Protein AF-A0A816T617-F1 (afdb_monomer_lite)

Organism: NCBI:txid392030

Secondary structure (DSSP, 8-state):
----TTT------GGGHHHHSTT--TT-EEEEEEEEEETTEEEEEEEEEEHHHHHHHHHHHHHHHHHHHHHHHHHHHHHHHHHHHS-TT---------

Radius of gyration: 18.07 Å; chains: 1; bounding box: 43×22×54 Å

Structure (mmCIF, N/CA/C/O backbone):
data_AF-A0A816T617-F1
#
_entry.id   AF-A0A816T617-F1
#
loop_
_atom_site.group_PDB
_atom_site.id
_atom_site.type_symbol
_atom_site.label_atom_id
_atom_site.label_alt_id
_atom_site.label_comp_id
_atom_site.label_asym_id
_atom_site.label_entity_id
_atom_site.label_seq_id
_atom_site.pdbx_PDB_ins_code
_atom_site.Cartn_x
_atom_site.Cartn_y
_atom_site.Cartn_z
_atom_site.occupancy
_atom_site.B_iso_or_equiv
_atom_site.auth_seq_id
_atom_site.auth_comp_id
_atom_site.auth_asym_id
_atom_site.auth_atom_id
_atom_site.pdbx_PDB_model_num
ATOM 1 N N . MET A 1 1 ? -22.146 11.870 8.172 1.00 33.25 1 MET A N 1
ATOM 2 C CA . MET A 1 1 ? -22.532 11.740 6.750 1.00 33.25 1 MET A CA 1
ATOM 3 C C . MET A 1 1 ? -21.382 11.040 6.048 1.00 33.25 1 MET A C 1
ATOM 5 O O . MET A 1 1 ? -20.343 11.655 5.856 1.00 33.25 1 MET A O 1
ATOM 9 N N . TYR A 1 2 ? -21.517 9.736 5.818 1.00 32.84 2 TYR A N 1
ATOM 10 C CA . TYR A 1 2 ? -20.456 8.889 5.272 1.00 32.84 2 TYR A CA 1
ATOM 11 C C . TYR A 1 2 ? -20.407 9.082 3.754 1.00 32.84 2 TYR A C 1
ATOM 13 O O . TYR A 1 2 ? -21.402 8.866 3.065 1.00 32.84 2 TYR A O 1
ATOM 21 N N . GLY A 1 3 ? -19.295 9.633 3.271 1.00 34.69 3 GLY A N 1
ATOM 22 C CA . GLY A 1 3 ? -19.115 10.032 1.882 1.00 34.69 3 GLY A CA 1
ATOM 23 C C . GLY A 1 3 ? -18.760 8.850 0.985 1.00 34.69 3 GLY A C 1
ATOM 24 O O . GLY A 1 3 ? -17.948 8.012 1.349 1.00 34.69 3 GLY A O 1
ATOM 25 N N . ASN A 1 4 ? -19.372 8.841 -0.198 1.00 43.41 4 ASN A N 1
ATOM 26 C CA . ASN A 1 4 ? -18.980 8.131 -1.419 1.00 43.41 4 ASN A CA 1
ATOM 27 C C . ASN A 1 4 ? -17.457 7.862 -1.508 1.00 43.41 4 ASN A C 1
ATOM 29 O O . ASN A 1 4 ? -16.676 8.776 -1.256 1.00 43.41 4 ASN A O 1
ATOM 33 N N . CYS A 1 5 ? -17.027 6.672 -1.950 1.00 44.69 5 CYS A N 1
ATOM 34 C CA . CYS A 1 5 ? -15.615 6.329 -2.203 1.00 44.69 5 CYS A CA 1
ATOM 35 C C . CYS A 1 5 ? -14.857 7.352 -3.074 1.00 44.69 5 CYS A C 1
ATOM 37 O O . CYS A 1 5 ? -13.642 7.498 -2.948 1.00 44.69 5 CYS A O 1
ATOM 39 N N . LEU A 1 6 ? -15.554 8.125 -3.916 1.00 45.72 6 LEU A N 1
ATOM 40 C CA . LEU A 1 6 ? -14.991 9.255 -4.668 1.00 45.72 6 LEU A CA 1
ATOM 41 C C . LEU A 1 6 ? -14.492 10.408 -3.769 1.00 45.72 6 LEU A C 1
ATOM 43 O O . LEU A 1 6 ? -13.620 11.171 -4.188 1.00 45.72 6 LEU A O 1
ATOM 47 N N . LEU A 1 7 ? -15.023 10.526 -2.548 1.00 44.47 7 LEU A N 1
ATOM 48 C CA . LEU A 1 7 ? -14.739 11.556 -1.541 1.00 44.47 7 LEU A CA 1
ATOM 49 C C . LEU A 1 7 ? -13.833 11.073 -0.395 1.00 44.47 7 LEU A C 1
ATOM 51 O O . LEU A 1 7 ? -13.238 11.918 0.265 1.00 44.47 7 LEU A O 1
ATOM 55 N N . CYS A 1 8 ? -13.617 9.762 -0.210 1.00 50.09 8 CYS A N 1
ATOM 56 C CA . CYS A 1 8 ? -12.595 9.206 0.706 1.00 50.09 8 CYS A CA 1
ATOM 57 C C . CYS A 1 8 ? -11.140 9.488 0.264 1.00 50.09 8 CYS A C 1
ATOM 59 O O . CYS A 1 8 ? -10.190 8.911 0.788 1.00 50.09 8 CYS A O 1
ATOM 61 N N . ARG A 1 9 ? -10.951 10.408 -0.689 1.00 44.38 9 ARG A N 1
ATOM 62 C CA . ARG A 1 9 ? -9.671 10.983 -1.106 1.00 44.38 9 ARG A CA 1
ATOM 63 C C . ARG A 1 9 ? -9.086 11.900 -0.022 1.00 44.38 9 ARG A C 1
ATOM 65 O O . ARG A 1 9 ? -8.887 13.089 -0.254 1.00 44.38 9 ARG A O 1
ATOM 72 N N . THR A 1 10 ? -8.730 11.357 1.131 1.00 47.69 10 THR A N 1
ATOM 73 C CA . THR A 1 10 ? -7.634 11.919 1.930 1.00 47.69 10 THR A CA 1
ATOM 74 C C . THR A 1 10 ? -6.435 11.018 1.707 1.00 47.69 10 THR A C 1
ATOM 76 O O . THR A 1 10 ? -6.379 9.892 2.187 1.00 47.69 10 THR A O 1
ATOM 79 N N . LYS A 1 11 ? -5.559 11.505 0.825 1.00 53.31 11 LYS A N 1
ATOM 80 C CA . LYS A 1 11 ? -4.353 10.854 0.320 1.00 53.31 11 LYS A CA 1
ATOM 81 C C . LYS A 1 11 ? -3.449 10.484 1.496 1.00 53.31 11 LYS A C 1
ATOM 83 O O . LYS A 1 11 ? -2.856 11.379 2.080 1.00 53.31 11 LYS A O 1
ATOM 88 N N . VAL A 1 12 ? -3.341 9.199 1.797 1.00 54.81 12 VAL A N 1
ATOM 89 C CA . VAL A 1 12 ? -2.167 8.646 2.473 1.00 54.81 12 VAL A CA 1
ATOM 90 C C . VAL A 1 12 ? -1.406 7.961 1.342 1.00 54.81 12 VAL A C 1
ATOM 92 O O . VAL A 1 12 ? -1.850 6.923 0.862 1.00 54.81 12 VAL A O 1
ATOM 95 N N . PRO A 1 13 ? -0.377 8.589 0.759 1.00 60.69 13 PRO A N 1
ATOM 96 C CA . PRO A 1 13 ? 0.464 7.923 -0.230 1.00 60.69 13 PRO A CA 1
ATOM 97 C C . PRO A 1 13 ? 0.962 6.580 0.324 1.00 60.69 13 PRO A C 1
ATOM 99 O O . PRO A 1 13 ? 1.213 6.488 1.526 1.00 60.69 13 PRO A O 1
ATOM 102 N N . SER A 1 14 ? 1.185 5.554 -0.504 1.00 63.1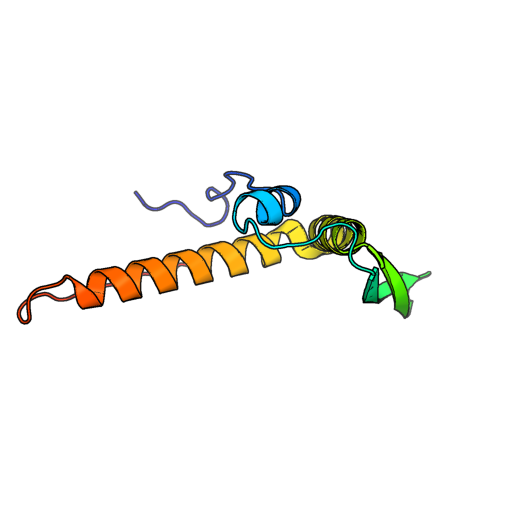2 14 SER A N 1
ATOM 103 C CA . SER A 1 14 ? 1.819 4.313 -0.017 1.00 63.12 14 SER A CA 1
ATOM 104 C C . SER A 1 14 ? 3.170 4.568 0.673 1.00 63.12 14 SER A C 1
ATOM 106 O O . SER A 1 14 ? 3.589 3.788 1.522 1.00 63.12 14 SER A O 1
ATOM 108 N N . THR A 1 15 ? 3.824 5.697 0.375 1.00 63.91 15 THR A N 1
ATOM 109 C CA . THR A 1 15 ? 5.044 6.170 1.043 1.00 63.91 15 THR A CA 1
ATOM 110 C C . THR A 1 15 ? 4.839 6.562 2.511 1.00 63.91 15 THR A C 1
ATOM 112 O O . THR A 1 15 ? 5.817 6.753 3.222 1.00 63.91 15 THR A O 1
ATOM 115 N N . GLU A 1 16 ? 3.598 6.690 2.983 1.00 67.81 16 GLU A N 1
ATOM 116 C CA . GLU A 1 16 ? 3.254 6.865 4.401 1.00 67.81 16 GLU A CA 1
ATOM 117 C C . GLU A 1 16 ? 2.985 5.523 5.112 1.00 67.81 16 GLU A C 1
ATOM 119 O O . GLU A 1 16 ? 2.945 5.468 6.334 1.00 67.81 16 GLU A O 1
ATOM 124 N N . ILE A 1 17 ? 2.878 4.396 4.398 1.00 65.50 17 ILE A N 1
ATOM 125 C CA . ILE A 1 17 ? 2.772 3.064 5.031 1.00 65.50 17 ILE A CA 1
ATOM 126 C C . ILE A 1 17 ? 3.957 2.777 5.977 1.00 65.50 17 ILE A C 1
ATOM 128 O O . ILE A 1 17 ? 3.715 2.323 7.094 1.00 65.50 17 ILE A O 1
ATOM 132 N N . PRO A 1 18 ? 5.219 3.090 5.630 1.00 65.44 18 PRO A N 1
ATOM 133 C CA . PRO A 1 18 ? 6.352 2.909 6.540 1.00 65.44 18 PRO A CA 1
ATOM 134 C C . PRO A 1 18 ? 6.259 3.763 7.811 1.00 65.44 18 PRO A C 1
ATOM 136 O O . PRO A 1 18 ? 6.738 3.352 8.864 1.00 65.44 18 PRO A O 1
ATOM 139 N N . THR A 1 19 ? 5.623 4.941 7.752 1.00 67.06 19 THR A N 1
ATOM 140 C CA . THR A 1 19 ? 5.438 5.789 8.945 1.00 67.06 19 THR A CA 1
ATOM 141 C C . THR A 1 19 ? 4.329 5.256 9.852 1.00 67.06 19 THR A C 1
ATOM 143 O O . THR A 1 19 ? 4.369 5.468 11.063 1.00 67.06 19 THR A O 1
ATOM 146 N N . LEU A 1 20 ? 3.372 4.516 9.284 1.00 64.31 20 LEU A N 1
ATOM 147 C CA . LEU A 1 20 ? 2.306 3.822 10.008 1.00 64.31 20 LEU A CA 1
ATOM 148 C C . LEU A 1 20 ? 2.771 2.494 10.627 1.00 64.31 20 LEU A C 1
ATOM 150 O O . LEU A 1 20 ? 2.192 2.046 11.617 1.00 64.31 20 LEU A O 1
ATOM 154 N N . TYR A 1 21 ? 3.822 1.884 10.075 1.00 64.81 21 TYR A N 1
ATOM 155 C CA . TYR A 1 21 ? 4.388 0.617 10.532 1.00 64.81 21 TYR A CA 1
ATOM 156 C C . TYR A 1 21 ? 5.899 0.759 10.746 1.00 64.81 21 TYR A C 1
ATOM 158 O O . TYR A 1 21 ? 6.697 0.480 9.855 1.00 64.81 21 TYR A O 1
ATOM 166 N N . SER A 1 22 ? 6.292 1.145 11.964 1.00 62.50 22 SER A N 1
ATOM 167 C CA . SER A 1 22 ? 7.667 1.485 12.376 1.00 62.50 22 SER A CA 1
ATOM 168 C C . SER A 1 22 ? 8.692 0.331 12.357 1.00 62.50 22 SER A C 1
ATOM 170 O O . SER A 1 22 ? 9.688 0.388 13.073 1.00 62.50 22 SER A O 1
ATOM 172 N N . GLY A 1 23 ? 8.440 -0.739 11.604 1.00 75.69 23 GLY A N 1
ATOM 173 C CA . GLY A 1 23 ? 9.307 -1.912 11.470 1.00 75.69 23 GLY A CA 1
ATOM 174 C C . GLY A 1 23 ? 9.577 -2.327 10.024 1.00 75.69 23 GLY A C 1
ATOM 175 O O . GLY A 1 23 ? 10.141 -3.394 9.815 1.00 75.69 23 GLY A O 1
ATOM 176 N N . ILE A 1 24 ? 9.150 -1.530 9.039 1.00 80.69 24 ILE A N 1
ATOM 177 C CA . ILE A 1 24 ? 9.456 -1.779 7.627 1.00 80.69 24 ILE A CA 1
ATOM 178 C C . ILE A 1 24 ? 10.853 -1.224 7.331 1.00 80.69 24 ILE A C 1
ATOM 180 O O . ILE A 1 24 ? 11.057 -0.011 7.400 1.00 80.69 24 ILE A O 1
ATOM 184 N N . ASP A 1 25 ? 11.795 -2.105 6.998 1.00 87.56 25 ASP A N 1
ATOM 185 C CA . ASP A 1 25 ? 13.103 -1.717 6.471 1.00 87.56 25 ASP A CA 1
ATOM 186 C C . ASP A 1 25 ? 12.953 -1.363 4.988 1.00 87.56 25 ASP A C 1
ATOM 188 O O . ASP A 1 25 ? 12.673 -2.218 4.151 1.00 87.56 25 ASP A O 1
ATOM 192 N N . LEU A 1 26 ? 13.071 -0.074 4.669 1.00 86.75 26 LEU A N 1
ATOM 193 C CA . LEU A 1 26 ? 12.900 0.411 3.301 1.00 86.75 26 LEU A CA 1
ATOM 194 C C . LEU A 1 26 ? 14.046 0.009 2.378 1.00 86.75 26 LEU A C 1
ATOM 196 O O . LEU A 1 26 ? 13.823 -0.038 1.169 1.00 86.75 26 LEU A O 1
ATOM 200 N N . ASP A 1 27 ? 15.218 -0.290 2.937 1.00 91.50 27 ASP A N 1
ATOM 201 C CA . ASP A 1 27 ? 16.419 -0.656 2.192 1.00 91.50 27 ASP A CA 1
ATOM 202 C C . ASP A 1 27 ? 16.537 -2.179 1.998 1.00 91.50 27 ASP A C 1
ATOM 204 O O . ASP A 1 27 ? 17.438 -2.641 1.295 1.00 91.50 27 ASP A O 1
ATOM 208 N N . GLU A 1 28 ? 15.624 -2.970 2.578 1.00 92.75 28 GLU A N 1
ATOM 209 C CA . GLU A 1 28 ? 15.595 -4.424 2.412 1.00 92.75 28 GLU A CA 1
ATOM 210 C C . GLU A 1 28 ? 15.451 -4.795 0.927 1.00 92.75 28 GLU A C 1
ATOM 212 O O . GLU A 1 28 ? 14.561 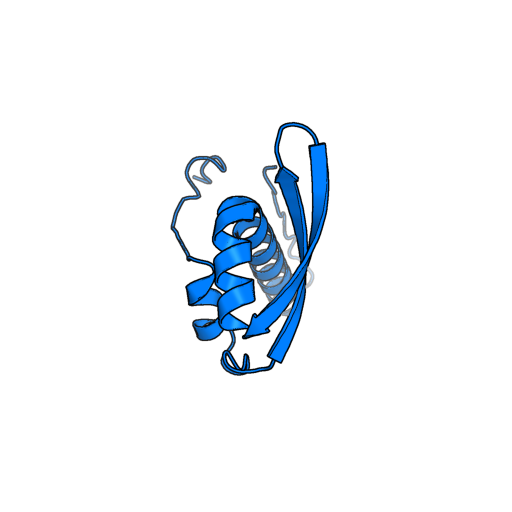-4.310 0.221 1.00 92.75 28 GLU A O 1
ATOM 217 N N . GLU A 1 29 ? 16.333 -5.673 0.440 1.00 95.44 29 GLU A N 1
ATOM 218 C CA . GLU A 1 29 ? 16.262 -6.168 -0.932 1.00 95.44 29 GLU A CA 1
ATOM 219 C C . GLU A 1 29 ? 15.074 -7.113 -1.113 1.00 95.44 29 GLU A C 1
ATOM 221 O O . GLU A 1 29 ? 14.937 -8.137 -0.441 1.00 95.44 29 GLU A O 1
ATOM 226 N N . VAL A 1 30 ? 14.249 -6.813 -2.110 1.00 94.75 30 VAL A N 1
ATOM 227 C CA . VAL A 1 30 ? 13.077 -7.600 -2.470 1.00 94.75 30 VAL A CA 1
ATOM 228 C C . VAL A 1 30 ? 13.004 -7.834 -3.971 1.00 94.75 30 VAL A C 1
ATOM 230 O O . VAL A 1 30 ? 13.514 -7.076 -4.796 1.00 94.75 30 VAL A O 1
ATOM 233 N N . ASN A 1 31 ? 12.327 -8.920 -4.334 1.00 94.38 31 ASN A N 1
ATOM 234 C CA . ASN A 1 31 ? 12.050 -9.284 -5.716 1.00 94.38 31 ASN A CA 1
ATOM 235 C C . ASN A 1 31 ? 10.541 -9.284 -5.938 1.00 94.38 31 ASN A C 1
ATOM 237 O O . ASN A 1 31 ? 9.798 -9.867 -5.147 1.00 94.38 31 ASN A O 1
ATOM 241 N N . TRP A 1 32 ? 10.080 -8.685 -7.032 1.00 92.25 32 TRP A N 1
ATOM 242 C CA . TRP A 1 32 ? 8.661 -8.668 -7.383 1.00 92.25 32 TRP A CA 1
ATOM 243 C C . TRP A 1 32 ? 8.437 -8.859 -8.878 1.00 92.25 32 TRP A C 1
ATOM 245 O O . TRP A 1 32 ? 9.355 -8.815 -9.699 1.00 92.25 32 TRP A O 1
ATOM 255 N N . MET A 1 33 ? 7.181 -9.116 -9.235 1.00 90.06 33 MET A N 1
ATOM 256 C CA . MET A 1 33 ? 6.755 -9.238 -10.622 1.00 90.06 33 MET A CA 1
ATOM 257 C C . MET A 1 33 ? 5.776 -8.127 -10.963 1.00 90.06 33 MET A C 1
ATOM 259 O O . MET A 1 33 ? 4.870 -7.823 -10.189 1.00 90.06 33 MET A O 1
ATOM 263 N N . LYS A 1 34 ? 5.944 -7.550 -12.148 1.00 86.88 34 LYS A N 1
ATOM 264 C CA . LYS A 1 34 ? 5.066 -6.521 -12.694 1.00 86.88 34 LYS A CA 1
ATOM 265 C C . LYS A 1 34 ? 4.494 -6.995 -14.017 1.00 86.88 34 LYS A C 1
ATOM 267 O O . LYS A 1 34 ? 5.236 -7.397 -14.910 1.00 86.88 34 LYS A O 1
ATOM 272 N N . TRP A 1 35 ? 3.180 -6.895 -14.151 1.00 86.31 35 TRP A N 1
ATOM 273 C CA . TRP A 1 35 ? 2.511 -7.022 -15.437 1.00 86.31 35 TRP A CA 1
ATOM 274 C C . TRP A 1 35 ? 2.628 -5.687 -16.170 1.00 86.31 35 TRP A C 1
ATOM 276 O O . TRP A 1 35 ? 2.169 -4.664 -15.665 1.00 86.31 35 TRP A O 1
ATOM 286 N N . ALA A 1 36 ? 3.264 -5.682 -17.336 1.00 83.75 36 ALA A N 1
ATOM 287 C CA . ALA A 1 36 ? 3.438 -4.490 -18.152 1.00 83.75 36 ALA A CA 1
ATOM 288 C C . ALA A 1 36 ? 2.810 -4.704 -19.529 1.00 83.75 36 ALA A C 1
ATOM 290 O O . ALA A 1 36 ? 2.952 -5.766 -20.132 1.00 83.75 36 ALA A O 1
ATOM 291 N N . ASN A 1 37 ? 2.117 -3.683 -20.035 1.00 84.81 37 ASN A N 1
ATOM 292 C CA . ASN A 1 37 ? 1.721 -3.661 -21.435 1.00 84.81 37 ASN A CA 1
ATOM 293 C C . ASN A 1 37 ? 2.881 -3.091 -22.256 1.00 84.81 37 ASN A C 1
ATOM 295 O O . ASN A 1 37 ? 3.174 -1.898 -22.171 1.00 84.81 37 ASN A O 1
ATOM 299 N N . VAL A 1 38 ? 3.542 -3.945 -23.031 1.00 83.75 38 VAL A N 1
ATOM 300 C CA . VAL A 1 38 ? 4.633 -3.571 -23.927 1.00 83.75 38 VAL A CA 1
ATOM 301 C C . VAL A 1 38 ? 4.155 -3.798 -25.356 1.00 83.75 38 VAL A C 1
ATOM 303 O O . VAL A 1 38 ? 3.914 -4.925 -25.783 1.00 83.75 38 VAL A O 1
ATOM 306 N N . ASN A 1 39 ? 3.981 -2.709 -26.108 1.00 85.56 39 ASN A N 1
ATOM 307 C CA . ASN A 1 39 ? 3.551 -2.740 -27.512 1.00 85.56 39 ASN A CA 1
ATOM 308 C C . ASN A 1 39 ? 2.253 -3.540 -27.760 1.00 85.56 39 ASN A C 1
ATOM 310 O O . ASN A 1 39 ? 2.135 -4.256 -28.754 1.00 85.56 39 ASN A O 1
ATOM 314 N N . GLY A 1 40 ? 1.274 -3.435 -26.856 1.00 86.62 40 GLY A N 1
ATOM 315 C CA . GLY A 1 40 ? -0.019 -4.112 -26.982 1.00 86.62 40 GLY A CA 1
ATOM 316 C C . GLY A 1 40 ? -0.024 -5.567 -26.507 1.00 86.62 40 GLY A C 1
ATOM 317 O O . GLY A 1 40 ? -1.052 -6.232 -26.630 1.00 86.62 40 GLY A O 1
ATOM 318 N N . LYS A 1 41 ? 1.087 -6.066 -25.954 1.00 86.25 41 LYS A N 1
ATOM 319 C CA . LYS A 1 41 ? 1.178 -7.384 -25.318 1.00 86.25 41 LYS A CA 1
ATOM 320 C C . LYS A 1 41 ? 1.363 -7.236 -23.818 1.00 86.25 41 LYS A C 1
ATOM 322 O O . LYS A 1 41 ? 2.040 -6.324 -23.357 1.00 86.25 41 LYS A O 1
ATOM 327 N N . ILE A 1 42 ? 0.732 -8.130 -23.066 1.00 88.69 42 ILE A N 1
ATOM 328 C CA . ILE A 1 42 ? 0.897 -8.212 -21.618 1.00 88.69 42 ILE A CA 1
ATOM 329 C C . ILE A 1 42 ? 2.080 -9.141 -21.347 1.00 88.69 42 ILE A C 1
ATOM 331 O O . ILE A 1 42 ? 1.981 -10.336 -21.616 1.00 88.69 42 ILE A O 1
ATOM 335 N N . ASP A 1 43 ? 3.157 -8.586 -20.800 1.00 90.12 43 ASP A N 1
ATOM 336 C CA . ASP A 1 43 ? 4.359 -9.318 -20.404 1.00 90.12 43 ASP A CA 1
ATOM 337 C C . ASP A 1 43 ? 4.575 -9.232 -18.887 1.00 90.12 43 ASP A C 1
ATOM 339 O O . ASP A 1 43 ? 4.161 -8.275 -18.225 1.00 90.12 43 ASP A O 1
ATOM 343 N N . ILE A 1 44 ? 5.228 -10.254 -18.326 1.00 90.12 44 ILE A N 1
ATOM 344 C CA . ILE A 1 44 ? 5.620 -10.292 -16.912 1.00 90.12 44 ILE A CA 1
ATOM 345 C C . ILE A 1 44 ? 7.089 -9.908 -16.808 1.00 90.12 44 ILE A C 1
ATOM 347 O O . ILE A 1 44 ? 7.965 -10.624 -17.294 1.00 90.12 44 ILE A O 1
ATOM 351 N N . HIS A 1 45 ? 7.367 -8.804 -16.128 1.00 90.00 45 HIS A N 1
ATOM 352 C CA . HIS A 1 45 ? 8.721 -8.376 -15.810 1.00 90.00 45 HIS A CA 1
ATOM 353 C C . HIS A 1 45 ? 9.071 -8.816 -14.392 1.00 90.00 45 HIS A C 1
ATOM 355 O O . HIS A 1 45 ? 8.294 -8.596 -13.462 1.00 90.00 45 HIS A O 1
ATOM 361 N N . ARG A 1 46 ? 10.244 -9.428 -14.224 1.00 91.75 46 ARG A N 1
ATOM 362 C CA . ARG A 1 46 ? 10.830 -9.709 -12.910 1.00 91.75 46 ARG A CA 1
ATOM 363 C C . ARG A 1 46 ? 11.761 -8.563 -12.550 1.00 91.75 46 ARG A C 1
ATOM 365 O O . ARG A 1 46 ? 12.615 -8.205 -13.357 1.00 91.75 46 ARG A O 1
ATOM 372 N N . LEU A 1 47 ? 11.550 -7.991 -11.377 1.00 93.19 47 LEU A N 1
ATOM 373 C CA . LEU A 1 47 ? 12.249 -6.817 -10.880 1.00 93.19 47 LEU A CA 1
ATOM 374 C C . LEU A 1 47 ? 12.863 -7.142 -9.518 1.00 93.19 47 LEU A C 1
ATOM 376 O O . LEU A 1 47 ? 12.330 -7.965 -8.770 1.00 93.19 47 LEU A O 1
ATOM 380 N N . SER A 1 48 ? 13.971 -6.476 -9.229 1.00 95.06 48 SER A N 1
ATOM 381 C CA . SER A 1 48 ? 14.708 -6.558 -7.973 1.00 95.06 48 SER A CA 1
ATOM 382 C C . SER A 1 48 ? 15.069 -5.136 -7.562 1.00 95.06 48 SER A C 1
ATOM 384 O O . SER A 1 48 ? 15.405 -4.322 -8.426 1.00 95.06 48 SER A O 1
ATOM 386 N N . GLY A 1 49 ? 14.986 -4.835 -6.275 1.00 94.81 49 GLY A N 1
ATOM 387 C CA . GLY A 1 49 ? 15.237 -3.502 -5.737 1.00 94.81 49 GLY A CA 1
ATOM 388 C C . GLY A 1 49 ? 14.944 -3.457 -4.246 1.00 94.81 49 GLY A C 1
ATOM 389 O O . GLY A 1 49 ? 14.814 -4.500 -3.610 1.00 94.81 49 GLY A O 1
ATOM 390 N N . SER A 1 50 ? 14.829 -2.256 -3.700 1.00 94.50 50 SER A N 1
ATOM 391 C CA . SER A 1 50 ? 14.502 -2.053 -2.291 1.00 94.50 50 SER 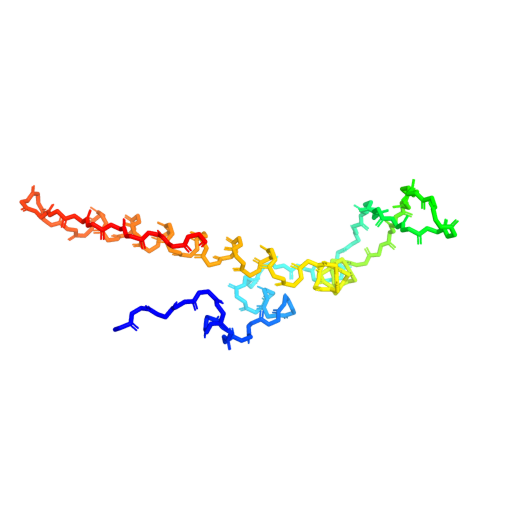A CA 1
ATOM 392 C C . SER A 1 50 ? 12.995 -2.187 -2.026 1.00 94.50 50 SER A C 1
ATOM 394 O O . SER A 1 50 ? 12.168 -2.044 -2.937 1.00 94.50 50 SER A O 1
ATOM 396 N N . VAL A 1 51 ? 12.604 -2.414 -0.769 1.00 88.94 51 VAL A N 1
ATOM 397 C CA . VAL A 1 51 ? 11.197 -2.308 -0.338 1.00 88.94 51 VAL A CA 1
ATOM 398 C C . VAL A 1 51 ? 10.625 -0.934 -0.700 1.00 88.94 51 VAL A C 1
ATOM 400 O O . VAL A 1 51 ? 9.473 -0.842 -1.130 1.00 88.94 51 VAL A O 1
ATOM 403 N N . GLY A 1 52 ? 11.427 0.130 -0.601 1.00 87.56 52 GLY A N 1
ATOM 404 C CA . GLY A 1 52 ? 11.049 1.469 -1.050 1.00 87.56 52 GLY A CA 1
ATOM 405 C C . GLY A 1 52 ? 10.657 1.523 -2.531 1.00 87.56 52 GLY A C 1
ATOM 406 O O . GLY A 1 52 ? 9.598 2.061 -2.866 1.00 87.56 52 GLY A O 1
ATOM 407 N N . ASP A 1 53 ? 11.454 0.914 -3.413 1.00 90.31 53 ASP A N 1
ATOM 408 C CA . ASP A 1 53 ? 11.178 0.855 -4.858 1.00 90.31 53 ASP A CA 1
ATOM 409 C C . ASP A 1 53 ? 9.872 0.111 -5.156 1.00 90.31 53 ASP A C 1
ATOM 411 O O . ASP A 1 53 ? 9.056 0.557 -5.973 1.00 90.31 53 ASP A O 1
ATOM 415 N N . LEU A 1 54 ? 9.641 -1.000 -4.451 1.00 88.00 54 LEU A N 1
ATOM 416 C CA . LEU A 1 54 ? 8.404 -1.765 -4.556 1.00 88.00 54 LEU A CA 1
ATOM 417 C C . LEU A 1 54 ? 7.189 -0.920 -4.147 1.00 88.00 54 LEU A C 1
ATOM 419 O O . LEU A 1 54 ? 6.196 -0.895 -4.874 1.00 88.00 54 LEU A O 1
ATOM 423 N N . LEU A 1 55 ? 7.259 -0.197 -3.025 1.00 82.38 55 LEU A N 1
ATOM 424 C CA . LEU A 1 55 ? 6.160 0.650 -2.543 1.00 82.38 55 LEU A CA 1
ATOM 425 C C . LEU A 1 55 ? 5.830 1.797 -3.510 1.00 82.38 55 LEU A C 1
ATOM 427 O O . LEU A 1 55 ? 4.650 2.107 -3.713 1.00 82.38 55 LEU A O 1
ATOM 431 N N . ILE A 1 56 ? 6.847 2.395 -4.139 1.00 84.38 56 ILE A N 1
ATOM 432 C CA . ILE A 1 56 ? 6.674 3.435 -5.164 1.00 84.38 56 ILE A CA 1
ATOM 433 C C . ILE A 1 56 ? 5.986 2.860 -6.405 1.00 84.38 56 ILE A C 1
ATOM 435 O O . ILE A 1 56 ? 5.046 3.465 -6.927 1.00 84.38 56 ILE A O 1
ATOM 439 N N . GLU A 1 57 ? 6.423 1.701 -6.896 1.00 84.44 57 GLU A N 1
ATOM 440 C CA . GLU A 1 57 ? 5.809 1.056 -8.063 1.00 84.44 57 GLU A CA 1
ATOM 441 C C . GLU A 1 57 ? 4.366 0.627 -7.765 1.00 84.44 57 GLU A C 1
ATOM 443 O O . GLU A 1 57 ? 3.464 0.832 -8.580 1.00 84.44 57 GLU A O 1
ATOM 448 N N . MET A 1 58 ? 4.129 0.096 -6.567 1.00 79.75 58 MET A N 1
ATOM 449 C CA . MET A 1 58 ? 2.801 -0.231 -6.067 1.00 79.75 58 MET A CA 1
ATOM 450 C C . MET A 1 58 ? 1.886 1.007 -6.059 1.00 79.75 58 MET A C 1
ATOM 452 O O . MET A 1 58 ? 0.760 0.915 -6.543 1.00 79.75 58 MET A O 1
ATOM 456 N N . GLU A 1 59 ? 2.352 2.180 -5.615 1.00 77.44 59 GLU A N 1
ATOM 457 C CA . GLU A 1 59 ? 1.576 3.433 -5.712 1.00 77.44 59 GLU A CA 1
ATOM 458 C C . GLU A 1 59 ? 1.212 3.764 -7.164 1.00 77.44 59 GLU A C 1
ATOM 460 O O . GLU A 1 59 ? 0.060 4.077 -7.477 1.00 77.44 59 GLU A O 1
ATOM 465 N N . HIS A 1 60 ? 2.181 3.660 -8.075 1.00 77.38 60 HIS A N 1
ATOM 466 C CA . HIS A 1 60 ? 1.981 4.009 -9.480 1.00 77.38 60 HIS A CA 1
ATOM 467 C C . HIS A 1 60 ? 0.956 3.102 -10.164 1.00 77.38 60 HIS A C 1
ATOM 469 O O . HIS A 1 60 ? 0.102 3.595 -10.903 1.00 77.38 60 HIS A O 1
ATOM 475 N N . GLN A 1 61 ? 1.014 1.791 -9.919 1.00 74.19 61 GLN A N 1
ATOM 476 C CA . GLN A 1 61 ? 0.080 0.838 -10.526 1.00 74.19 61 GLN A CA 1
ATOM 477 C C . GLN A 1 61 ? -1.270 0.817 -9.806 1.00 74.19 61 GLN A C 1
ATOM 479 O O . GLN A 1 61 ? -2.321 0.705 -10.441 1.00 74.19 61 GLN A O 1
ATOM 484 N N . TRP A 1 62 ? -1.249 0.899 -8.476 1.00 72.75 62 TRP A N 1
ATOM 485 C CA . TRP A 1 62 ? -2.335 0.448 -7.609 1.00 72.75 62 TRP A CA 1
ATOM 486 C C . TRP A 1 62 ? -2.654 1.411 -6.459 1.00 72.75 62 TRP A C 1
ATOM 488 O O . TRP A 1 62 ? -3.261 0.982 -5.478 1.00 72.75 62 TRP A O 1
ATOM 498 N N . SER A 1 63 ? -2.343 2.707 -6.583 1.00 65.50 63 SER A N 1
ATOM 499 C CA . SER A 1 63 ? -2.674 3.756 -5.589 1.00 65.50 63 SER A CA 1
ATOM 500 C C . SER A 1 63 ? -4.074 3.620 -4.973 1.00 65.50 63 SER A C 1
ATOM 502 O O . SER A 1 63 ? -4.267 3.802 -3.773 1.00 65.50 63 SER A O 1
ATOM 504 N N . LYS A 1 64 ? -5.079 3.236 -5.771 1.00 62.69 64 LYS A N 1
ATOM 505 C CA . LYS A 1 64 ? -6.453 3.026 -5.283 1.00 62.69 64 LYS A CA 1
ATOM 506 C C . LYS A 1 64 ? -6.645 1.730 -4.484 1.00 62.69 64 LYS A C 1
ATOM 508 O O . LYS A 1 64 ? -7.428 1.716 -3.541 1.00 62.69 64 LYS A O 1
ATOM 513 N N . PHE A 1 65 ? -5.971 0.647 -4.862 1.00 67.06 65 PHE A N 1
ATOM 514 C CA . PHE A 1 65 ? -6.148 -0.678 -4.256 1.00 67.06 65 PHE A CA 1
ATOM 515 C C . PHE A 1 65 ? -5.409 -0.813 -2.920 1.00 67.06 65 PHE A C 1
ATOM 517 O O . PHE A 1 65 ? -5.936 -1.410 -1.982 1.00 67.06 65 PHE A O 1
ATOM 524 N N . ILE A 1 66 ? -4.221 -0.215 -2.811 1.00 66.19 66 ILE A N 1
ATOM 525 C CA . ILE A 1 66 ? -3.416 -0.224 -1.580 1.00 66.19 66 ILE A CA 1
ATOM 526 C C . ILE A 1 66 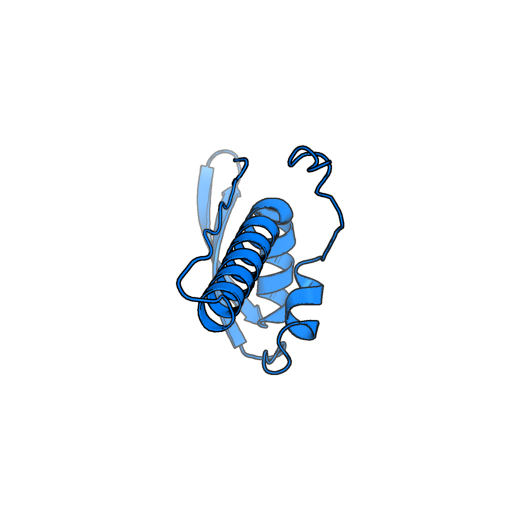? -4.154 0.510 -0.469 1.00 66.19 66 ILE A C 1
ATOM 528 O O . ILE A 1 66 ? -4.328 -0.024 0.623 1.00 66.19 66 ILE A O 1
ATOM 532 N N . MET A 1 67 ? -4.663 1.700 -0.783 1.00 65.38 67 MET A N 1
ATOM 533 C CA . MET A 1 67 ? -5.454 2.487 0.154 1.00 65.38 67 MET A CA 1
ATOM 534 C C . MET A 1 67 ? -6.738 1.787 0.572 1.00 65.38 67 MET A C 1
ATOM 536 O O . MET A 1 67 ? -7.079 1.801 1.751 1.00 65.38 67 MET A O 1
ATOM 540 N N . HIS A 1 68 ? -7.426 1.141 -0.370 1.00 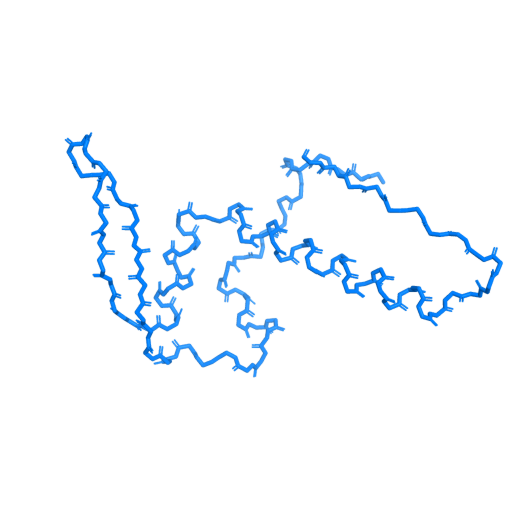66.56 68 HIS A N 1
ATOM 541 C CA . HIS A 1 68 ? -8.595 0.335 -0.045 1.00 66.56 68 HIS A CA 1
ATOM 542 C C . HIS A 1 68 ? -8.231 -0.791 0.934 1.00 66.56 68 HIS A C 1
ATOM 544 O O . HIS A 1 68 ? -8.823 -0.877 2.003 1.00 66.56 68 HIS A O 1
ATOM 550 N N . SER A 1 69 ? -7.186 -1.570 0.637 1.00 67.62 69 SER A N 1
ATOM 551 C CA . SER A 1 69 ? -6.722 -2.660 1.506 1.00 67.62 69 SER A CA 1
ATOM 552 C C . SER A 1 69 ? -6.330 -2.173 2.905 1.00 67.62 69 SER A C 1
ATOM 554 O O . SER A 1 69 ? -6.713 -2.789 3.900 1.00 67.62 69 SER A O 1
ATOM 556 N N . TYR A 1 70 ? -5.615 -1.047 2.994 1.00 69.31 70 TYR A N 1
ATOM 557 C CA . TYR A 1 70 ? -5.240 -0.436 4.269 1.00 69.31 70 TYR A CA 1
ATOM 558 C C . TYR A 1 70 ? -6.467 0.004 5.078 1.00 69.31 70 TYR A C 1
ATOM 560 O O . TYR A 1 70 ? -6.593 -0.364 6.245 1.00 69.31 70 TYR A O 1
ATOM 568 N N . ILE A 1 71 ? -7.394 0.748 4.463 1.00 67.56 71 ILE A N 1
ATOM 569 C CA . ILE A 1 71 ? -8.610 1.235 5.132 1.00 67.56 71 ILE A CA 1
ATOM 570 C C . ILE A 1 71 ? -9.458 0.060 5.618 1.00 67.56 71 ILE A C 1
ATOM 572 O O . ILE A 1 71 ? -9.871 0.058 6.776 1.00 67.56 71 ILE A O 1
ATOM 576 N N . THR A 1 72 ? -9.668 -0.956 4.779 1.00 72.06 72 THR A N 1
ATOM 577 C CA . THR A 1 72 ? -10.420 -2.159 5.151 1.00 72.06 72 THR A CA 1
ATOM 578 C C . THR A 1 72 ? -9.773 -2.869 6.340 1.00 72.06 72 THR A C 1
ATOM 580 O O . THR A 1 72 ? -10.469 -3.271 7.274 1.00 72.06 72 THR A O 1
ATOM 583 N N . HIS A 1 73 ? -8.441 -2.983 6.361 1.00 73.19 73 HIS A N 1
ATOM 584 C CA . HIS A 1 73 ? -7.730 -3.592 7.482 1.00 73.19 73 HIS A CA 1
ATOM 585 C C . HIS A 1 73 ? -7.835 -2.753 8.767 1.00 73.19 73 HIS A C 1
ATOM 587 O O . HIS A 1 73 ? -8.141 -3.288 9.832 1.00 73.19 73 HIS A O 1
ATOM 593 N N . ALA A 1 74 ? -7.659 -1.433 8.677 1.00 71.88 74 ALA A N 1
ATOM 594 C CA . ALA A 1 74 ? -7.792 -0.526 9.816 1.00 71.88 74 ALA A CA 1
ATOM 595 C C . ALA A 1 74 ? -9.219 -0.524 10.395 1.00 71.88 74 ALA A C 1
ATOM 597 O O . ALA A 1 74 ? -9.400 -0.561 11.614 1.00 71.88 74 ALA A O 1
ATOM 598 N N . GLN A 1 75 ? -10.241 -0.535 9.533 1.00 76.75 75 GLN A N 1
ATOM 599 C CA . GLN A 1 75 ? -11.643 -0.674 9.933 1.00 76.75 75 GLN A CA 1
ATOM 600 C C . GLN A 1 75 ? -11.890 -2.007 10.638 1.00 76.75 75 GLN A C 1
ATOM 602 O O . GLN A 1 75 ? -12.526 -2.035 11.693 1.00 76.75 75 GLN A O 1
ATOM 607 N N . PHE A 1 76 ? -11.357 -3.103 10.094 1.00 81.75 76 PHE A N 1
ATOM 608 C CA . PHE A 1 76 ? -11.465 -4.424 10.702 1.00 81.75 76 PHE A CA 1
ATOM 609 C C . PHE A 1 76 ? -10.856 -4.459 12.110 1.00 81.75 76 PHE A C 1
ATOM 611 O O . PHE A 1 76 ? -11.519 -4.892 13.055 1.00 81.75 76 PHE A O 1
ATOM 618 N N . GLU A 1 77 ? -9.632 -3.954 12.275 1.00 79.44 77 GLU A N 1
ATOM 619 C CA . GLU A 1 77 ? -8.948 -3.901 13.570 1.00 79.44 77 GLU A CA 1
ATOM 620 C C . GLU A 1 77 ? -9.701 -3.023 14.579 1.00 79.44 77 GLU A C 1
ATOM 622 O O . GLU A 1 77 ? -9.885 -3.411 15.736 1.00 79.44 77 GLU A O 1
ATOM 627 N N . HIS A 1 78 ? -10.218 -1.875 14.137 1.00 80.69 78 HIS A N 1
ATOM 628 C CA . HIS A 1 78 ? -11.035 -1.002 14.975 1.00 80.69 78 HIS A CA 1
ATOM 629 C C . HIS A 1 78 ? -12.318 -1.695 15.455 1.00 80.69 78 HIS A C 1
ATOM 631 O O . HIS A 1 78 ? -12.626 -1.682 16.648 1.00 80.69 78 HIS A O 1
ATOM 637 N N . ILE A 1 79 ? -13.039 -2.360 14.548 1.00 82.75 79 ILE A N 1
ATOM 638 C CA . ILE A 1 79 ? -14.244 -3.138 14.865 1.00 82.75 79 ILE A CA 1
ATOM 639 C C . ILE A 1 79 ? -13.924 -4.264 15.843 1.00 82.75 79 ILE A C 1
ATOM 641 O O . ILE A 1 79 ? -14.682 -4.501 16.785 1.00 82.75 79 ILE A O 1
ATOM 645 N N . ARG A 1 80 ? -12.810 -4.966 15.633 1.00 84.00 80 ARG A N 1
ATOM 646 C CA . ARG A 1 80 ? -12.363 -6.037 16.523 1.00 84.00 80 ARG A CA 1
ATOM 647 C C . ARG A 1 80 ? -12.134 -5.512 17.940 1.00 84.00 80 ARG A C 1
ATOM 649 O O . ARG A 1 80 ? -12.619 -6.125 18.886 1.00 84.00 80 ARG A O 1
ATOM 656 N N . ASN A 1 81 ? -11.470 -4.367 18.078 1.00 84.50 81 ASN A N 1
ATOM 657 C CA . ASN A 1 81 ? -11.215 -3.747 19.378 1.00 84.50 81 ASN A CA 1
ATOM 658 C C . ASN A 1 81 ? -12.514 -3.252 20.039 1.00 84.50 81 ASN A C 1
ATOM 660 O O . ASN A 1 81 ? -12.710 -3.463 21.232 1.00 84.50 81 ASN A O 1
ATOM 664 N N . LEU A 1 82 ? -13.441 -2.670 19.268 1.00 83.25 82 LEU A N 1
ATOM 665 C CA . LEU A 1 82 ? -14.765 -2.282 19.768 1.00 83.25 82 LEU A CA 1
ATOM 666 C C . LEU A 1 82 ? -15.560 -3.484 20.287 1.00 83.25 82 LEU A C 1
ATOM 668 O O . LEU A 1 82 ? -16.160 -3.414 21.352 1.00 83.25 82 LEU A O 1
ATOM 672 N N . LYS A 1 83 ? -15.541 -4.617 19.576 1.00 82.31 83 LYS A N 1
ATOM 673 C CA . LYS A 1 83 ? -16.211 -5.844 20.038 1.00 82.31 83 LYS A CA 1
ATOM 674 C C . LYS A 1 83 ? -15.680 -6.343 21.381 1.00 82.31 83 LYS A C 1
ATOM 676 O O . LYS A 1 83 ? -16.437 -6.953 22.123 1.00 82.31 83 LYS A O 1
ATOM 681 N N . GLN A 1 84 ? -14.406 -6.105 21.685 1.00 84.38 84 GLN A N 1
ATOM 682 C CA . GLN A 1 84 ? -13.808 -6.498 22.962 1.00 84.38 84 GLN A CA 1
ATOM 683 C C . GLN A 1 84 ? -14.205 -5.570 24.117 1.00 84.38 84 GLN A C 1
ATOM 685 O O . GLN A 1 84 ? -14.189 -6.006 25.265 1.00 84.38 84 GLN A O 1
ATOM 690 N N . SER A 1 85 ? -14.547 -4.310 23.834 1.00 82.12 85 SER A N 1
ATOM 691 C CA . SER A 1 85 ? -14.908 -3.313 24.850 1.00 82.12 85 SER A CA 1
ATOM 692 C C . SER A 1 85 ? -16.415 -3.113 25.033 1.00 82.12 85 SER A C 1
ATOM 694 O O . SER A 1 85 ? -16.827 -2.466 25.996 1.00 82.12 85 SER A O 1
ATOM 696 N N . LEU A 1 86 ? -17.242 -3.649 24.132 1.00 83.62 86 LEU A N 1
ATOM 697 C CA . LEU A 1 86 ? -18.699 -3.544 24.200 1.00 83.62 86 LEU A CA 1
ATOM 698 C C . LEU A 1 86 ? -19.295 -4.469 25.270 1.00 83.62 86 LEU A C 1
ATOM 700 O O . LEU A 1 86 ? -18.869 -5.609 25.452 1.00 83.62 86 LEU A O 1
ATOM 704 N N . ALA A 1 87 ? -20.326 -3.970 25.953 1.00 79.25 87 ALA A N 1
ATOM 705 C CA . ALA A 1 87 ? -21.126 -4.756 26.883 1.00 79.25 87 ALA A CA 1
ATOM 706 C C . ALA A 1 87 ? -21.975 -5.802 26.138 1.00 79.25 87 ALA A C 1
ATOM 708 O O . ALA A 1 87 ? -22.323 -5.632 24.968 1.00 79.25 87 ALA A O 1
ATOM 709 N N . SER A 1 88 ? -22.330 -6.886 26.831 1.00 81.81 88 SER A N 1
ATOM 710 C CA . SER A 1 88 ? -23.007 -8.062 26.261 1.00 81.81 88 SER A CA 1
ATOM 711 C C . SER A 1 88 ? -24.392 -7.787 25.657 1.00 81.81 88 SER A C 1
ATOM 713 O O . SER A 1 88 ? -24.933 -8.640 24.960 1.00 81.81 88 SER A O 1
ATOM 715 N N . ASP A 1 89 ? -24.982 -6.630 25.946 1.00 87.94 8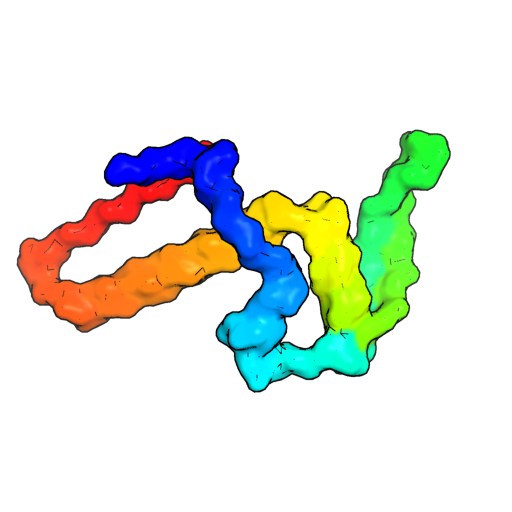9 ASP A N 1
ATOM 716 C CA . ASP A 1 89 ? -26.295 -6.174 25.481 1.00 87.94 89 ASP A CA 1
ATOM 717 C C . ASP A 1 89 ? -26.218 -5.192 24.298 1.00 87.94 89 ASP A C 1
ATOM 719 O O . ASP A 1 89 ? -27.240 -4.684 23.835 1.00 87.94 89 ASP A O 1
ATOM 723 N N . SER A 1 90 ? -25.016 -4.931 23.784 1.00 81.75 90 SER A N 1
ATOM 724 C CA . SER A 1 90 ? -24.788 -4.001 22.681 1.00 81.75 90 SER A CA 1
ATOM 725 C C . SER A 1 90 ? -24.695 -4.712 21.326 1.00 81.75 90 SER A C 1
ATOM 727 O O . SER A 1 90 ? -24.130 -5.797 21.204 1.00 81.75 90 SER A O 1
ATOM 729 N N . ALA A 1 91 ? -25.197 -4.063 20.272 1.00 77.69 91 ALA A N 1
ATOM 730 C CA . ALA A 1 91 ? -25.067 -4.518 18.888 1.00 77.69 91 ALA A CA 1
ATOM 731 C C . ALA A 1 91 ? -24.232 -3.525 18.067 1.00 77.69 91 ALA A C 1
ATOM 733 O O . ALA A 1 91 ? -24.427 -2.314 18.157 1.00 77.69 91 ALA A O 1
ATOM 734 N N . LEU A 1 92 ? -23.325 -4.042 17.235 1.00 77.88 92 LEU A N 1
ATOM 735 C CA . LEU A 1 92 ? -22.510 -3.245 16.318 1.00 77.88 92 LEU A CA 1
ATOM 736 C C . LEU A 1 92 ? -22.967 -3.487 14.877 1.00 77.88 92 LEU A C 1
ATOM 738 O O . LEU A 1 92 ? -22.944 -4.622 14.402 1.00 77.88 92 LEU A O 1
ATOM 742 N N . VAL A 1 93 ? -23.327 -2.415 14.171 1.00 75.06 93 VAL A N 1
ATOM 743 C CA . VAL A 1 93 ? -23.668 -2.453 12.743 1.00 75.06 93 VAL A CA 1
ATOM 744 C C . VAL A 1 93 ? -22.547 -1.779 11.959 1.00 75.06 93 VAL A C 1
ATOM 746 O O . VAL A 1 93 ? -22.328 -0.577 12.093 1.00 75.06 93 VAL A O 1
ATOM 749 N N . HIS A 1 94 ? -21.837 -2.557 11.143 1.00 74.19 94 HIS A N 1
ATOM 750 C CA . HIS A 1 94 ? -20.861 -2.045 10.183 1.00 74.19 94 HIS A CA 1
ATOM 751 C C . HIS A 1 94 ? -21.505 -1.994 8.798 1.00 74.19 94 HIS A C 1
ATOM 753 O O . HIS A 1 94 ? -22.014 -3.007 8.320 1.00 74.19 94 HIS A O 1
ATOM 759 N N . MET A 1 95 ? -21.489 -0.821 8.169 1.00 66.69 95 MET A N 1
ATOM 760 C CA . MET A 1 95 ? -21.935 -0.636 6.790 1.00 66.69 95 MET A CA 1
ATOM 761 C C . MET A 1 95 ? -20.718 -0.321 5.935 1.00 66.69 95 MET A C 1
ATOM 763 O O . MET A 1 95 ? -20.102 0.729 6.109 1.00 66.69 95 MET A O 1
ATOM 767 N N . ASP A 1 96 ? -20.394 -1.244 5.038 1.00 59.75 96 ASP A N 1
ATOM 768 C CA . ASP A 1 96 ? -19.358 -1.066 4.030 1.00 59.75 96 ASP A CA 1
ATOM 769 C C . ASP A 1 96 ? -20.006 -0.617 2.712 1.00 59.75 96 ASP A C 1
ATOM 771 O O . ASP A 1 96 ? -21.081 -1.101 2.346 1.00 59.75 96 ASP A O 1
ATOM 775 N N . PHE A 1 97 ? -19.369 0.324 2.019 1.00 51.47 97 PHE A N 1
ATOM 776 C CA . PHE A 1 97 ? -19.808 0.820 0.718 1.00 51.47 97 PHE A CA 1
ATOM 777 C C . PHE A 1 97 ? -18.701 0.500 -0.287 1.00 51.47 97 PHE A C 1
ATOM 779 O O . PHE A 1 97 ? -17.638 1.118 -0.245 1.00 51.47 97 PHE A O 1
ATOM 786 N N . ALA A 1 98 ? -18.965 -0.492 -1.142 1.00 44.50 98 ALA A N 1
ATOM 787 C CA . ALA A 1 98 ? -18.082 -0.909 -2.232 1.00 44.50 98 ALA A CA 1
ATOM 788 C C . ALA A 1 98 ? -17.950 0.159 -3.331 1.00 44.50 98 ALA A C 1
ATOM 790 O O . ALA A 1 98 ? -18.954 0.865 -3.600 1.00 44.50 98 ALA A O 1
#

Sequence (98 aa):
MYGNCLLCRTKVPSTEIPTLYSGIDLDEEVNWMKWANVNGKIDIHRLSGSVGDLLIEMEHQWSKFIMHSYITHAQFEHIRNLKQSLASDSALVHMDFA

Foldseek 3Di:
DDDDPVPPPPDPQLVCVCVVPVPDDQQDKDKDWDFDQDPNDTDIDIDIGGNVVVSVVCCVVPVPPVVVVVVVVVVVVVVVVVVVVDDPPDDDDDDDDD

pLDDT: mean 74.64, std 15.59, range [32.84, 95.44]